Protein AF-A0A821FK15-F1 (afdb_monomer_lite)

pLDDT: mean 84.5, std 15.5, range [36.06, 96.25]

InterPro domains:
  IPR003439 ABC transporter-like, ATP-binding domain [PF00005] (1-94)
  IPR027417 P-loop containing nucleoside triphosphate hydrolase [G3DSA:3.40.50.300] (1-101)
  IPR027417 P-loop containing nucleoside triphosphate hydrolase [SSF52540] (1-105)
  IPR039421 Type 1 protein exporter [PTHR24221] (1-101)

Structure (mmCIF, N/CA/C/O backbone):
data_AF-A0A821FK15-F1
#
_entry.id   AF-A0A821FK15-F1
#
loop_
_atom_site.group_PDB
_atom_site.id
_atom_site.type_symbol
_atom_site.label_atom_id
_atom_site.label_alt_id
_atom_site.label_comp_id
_atom_site.label_asym_id
_atom_site.label_entity_id
_atom_site.label_seq_id
_atom_site.pdbx_PDB_ins_code
_atom_site.Cartn_x
_atom_site.Cartn_y
_atom_site.Cartn_z
_atom_site.occupancy
_atom_site.B_iso_or_equiv
_atom_site.auth_seq_id
_atom_site.auth_comp_id
_atom_site.auth_asym_id
_atom_site.auth_atom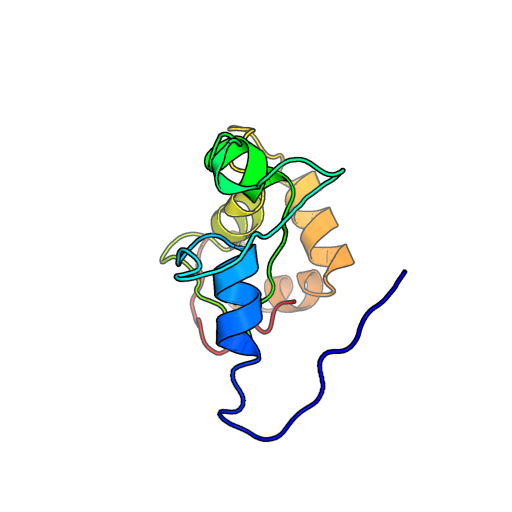_id
_atom_site.pdbx_PDB_model_num
ATOM 1 N N . GLN A 1 1 ? -5.514 -14.479 -9.441 1.00 89.06 1 GLN A N 1
ATOM 2 C CA . GLN A 1 1 ? -4.351 -15.392 -9.334 1.00 89.06 1 GLN A CA 1
ATOM 3 C C . GLN A 1 1 ? -3.543 -14.999 -8.102 1.00 89.06 1 GLN A C 1
ATOM 5 O O . GLN A 1 1 ? -3.534 -13.819 -7.783 1.00 89.06 1 GLN A O 1
ATOM 10 N N . LYS A 1 2 ? -2.910 -15.944 -7.397 1.00 94.75 2 LYS A N 1
ATOM 11 C CA . LYS A 1 2 ? -1.990 -15.653 -6.280 1.00 94.75 2 LYS A CA 1
ATOM 12 C C . LYS A 1 2 ? -0.596 -16.146 -6.661 1.00 94.75 2 LYS A C 1
ATOM 14 O O . LYS A 1 2 ? -0.482 -17.233 -7.221 1.00 94.75 2 LYS A O 1
ATOM 19 N N . ILE A 1 3 ? 0.429 -15.344 -6.394 1.00 95.31 3 ILE A N 1
ATOM 20 C CA . ILE A 1 3 ? 1.828 -15.652 -6.712 1.00 95.31 3 ILE A CA 1
ATOM 21 C C . ILE A 1 3 ? 2.623 -15.567 -5.412 1.00 95.31 3 ILE A C 1
ATOM 23 O O . ILE A 1 3 ? 2.452 -14.618 -4.651 1.00 95.31 3 ILE A O 1
ATOM 27 N N . ALA A 1 4 ? 3.481 -16.554 -5.161 1.00 95.50 4 ALA A N 1
ATOM 28 C CA . ALA A 1 4 ? 4.394 -16.562 -4.025 1.00 95.50 4 ALA A CA 1
ATOM 29 C C . ALA A 1 4 ? 5.838 -16.423 -4.522 1.00 95.50 4 ALA A C 1
ATOM 31 O O . ALA A 1 4 ? 6.266 -17.174 -5.398 1.00 95.50 4 ALA A O 1
ATOM 32 N N . LEU A 1 5 ? 6.588 -15.478 -3.951 1.00 94.06 5 LEU A N 1
ATOM 33 C CA . LEU A 1 5 ? 8.012 -15.287 -4.224 1.00 94.06 5 LEU A CA 1
ATOM 34 C C . LEU A 1 5 ? 8.833 -15.902 -3.084 1.00 94.06 5 LEU A C 1
ATOM 36 O O . LEU A 1 5 ? 8.846 -15.379 -1.971 1.00 94.06 5 LEU A O 1
ATOM 40 N N . VAL A 1 6 ? 9.518 -17.013 -3.359 1.00 95.44 6 VAL A N 1
ATOM 41 C CA . VAL A 1 6 ? 10.246 -17.797 -2.348 1.00 95.44 6 VAL A CA 1
ATOM 42 C C . VAL A 1 6 ? 11.744 -17.780 -2.640 1.00 95.44 6 VAL A C 1
ATOM 44 O O . VAL A 1 6 ? 12.168 -17.926 -3.781 1.00 95.44 6 VAL A O 1
ATOM 47 N N . GLY A 1 7 ? 12.551 -17.607 -1.595 1.00 95.38 7 GLY A N 1
ATOM 48 C CA . GLY A 1 7 ? 14.010 -17.623 -1.674 1.00 95.38 7 GLY A CA 1
ATOM 49 C C . GLY A 1 7 ? 14.650 -17.271 -0.332 1.00 95.38 7 GLY A C 1
ATOM 50 O O . GLY A 1 7 ? 13.968 -16.802 0.586 1.00 95.38 7 GLY A O 1
ATOM 51 N N . THR A 1 8 ? 15.960 -17.477 -0.212 1.00 96.25 8 THR A N 1
ATOM 52 C CA . THR A 1 8 ? 16.736 -17.216 1.013 1.00 96.25 8 THR A CA 1
ATOM 53 C C . THR A 1 8 ? 16.713 -15.739 1.428 1.00 96.25 8 THR A C 1
ATOM 55 O O . THR A 1 8 ? 16.338 -14.850 0.656 1.00 96.25 8 THR A O 1
ATOM 58 N N . SER A 1 9 ? 17.073 -15.440 2.680 1.00 94.38 9 SER A N 1
ATOM 59 C CA . SER A 1 9 ? 17.243 -14.044 3.108 1.00 94.38 9 SER A CA 1
ATOM 60 C C . SER A 1 9 ? 18.285 -13.339 2.230 1.00 94.38 9 SER A C 1
ATOM 62 O O . SER A 1 9 ? 19.279 -13.947 1.842 1.00 94.38 9 SER A O 1
ATOM 64 N N . GLY A 1 10 ? 18.028 -12.083 1.862 1.00 92.25 10 GLY A N 1
ATOM 65 C CA . GLY A 1 10 ? 18.919 -11.308 0.991 1.00 92.25 10 GLY A CA 1
ATOM 66 C C . GLY A 1 10 ? 18.849 -11.631 -0.509 1.00 92.25 10 GLY A C 1
ATOM 67 O O . GLY A 1 10 ? 19.510 -10.959 -1.290 1.00 92.25 10 GLY A O 1
ATOM 68 N N . CYS A 1 11 ? 18.013 -12.575 -0.962 1.00 94.94 11 CYS A N 1
ATOM 69 C CA . CYS A 1 11 ? 17.918 -12.924 -2.391 1.00 94.94 11 CYS A CA 1
ATOM 70 C C . CYS A 1 11 ? 17.160 -11.897 -3.269 1.00 94.94 11 CYS A C 1
ATOM 72 O O . CYS A 1 11 ? 16.811 -12.206 -4.404 1.00 94.94 11 CYS A O 1
ATOM 74 N N . GLY A 1 12 ? 16.841 -10.705 -2.746 1.00 94.50 12 GLY A N 1
ATOM 75 C CA . GLY A 1 12 ? 16.192 -9.629 -3.512 1.00 94.50 12 GLY A CA 1
ATOM 76 C C . GLY A 1 12 ? 14.656 -9.642 -3.549 1.00 94.50 12 GLY A C 1
ATOM 77 O O . GLY A 1 12 ? 14.066 -8.983 -4.403 1.00 94.50 12 GLY A O 1
ATOM 78 N N . LYS A 1 13 ? 13.977 -10.349 -2.631 1.00 95.62 13 LYS A N 1
ATOM 79 C CA . LYS A 1 13 ? 12.496 -10.363 -2.566 1.00 95.62 13 LYS A CA 1
ATOM 80 C C . LYS A 1 13 ? 11.915 -8.962 -2.369 1.00 95.62 13 LYS A C 1
ATOM 82 O O . LYS A 1 13 ? 11.122 -8.506 -3.186 1.00 95.62 13 LYS A O 1
ATOM 87 N N . SER A 1 14 ? 12.372 -8.257 -1.335 1.00 93.06 14 SER A N 1
ATOM 88 C CA . SER A 1 14 ? 11.934 -6.885 -1.057 1.00 93.06 14 SER A CA 1
ATOM 89 C C . SER A 1 14 ? 12.338 -5.929 -2.179 1.00 93.06 14 SER A C 1
ATOM 91 O O . SER A 1 14 ? 11.543 -5.091 -2.579 1.00 93.06 14 SER A O 1
ATOM 93 N N . THR A 1 15 ? 13.522 -6.116 -2.772 1.00 94.31 15 THR A N 1
ATOM 94 C CA . THR A 1 15 ? 13.963 -5.344 -3.945 1.00 94.31 15 THR A CA 1
ATOM 95 C C . THR A 1 15 ? 13.026 -5.531 -5.140 1.00 94.31 15 THR A C 1
ATOM 97 O O . THR A 1 15 ? 12.740 -4.576 -5.853 1.00 94.31 15 THR A O 1
ATOM 100 N N . THR A 1 16 ? 12.501 -6.742 -5.347 1.00 94.62 16 THR A N 1
ATOM 101 C CA . THR A 1 16 ? 11.522 -7.020 -6.411 1.00 94.62 16 THR A CA 1
ATOM 102 C C . THR A 1 16 ? 10.225 -6.249 -6.179 1.00 94.62 16 THR A C 1
ATOM 104 O O . THR A 1 16 ? 9.710 -5.633 -7.110 1.00 94.62 16 THR A O 1
ATOM 107 N N . ILE A 1 17 ? 9.729 -6.224 -4.938 1.00 93.75 17 ILE A N 1
ATOM 108 C CA . ILE A 1 17 ? 8.548 -5.434 -4.561 1.00 93.75 17 ILE A CA 1
ATOM 109 C C . ILE A 1 17 ? 8.819 -3.938 -4.795 1.00 93.75 17 ILE A C 1
ATOM 111 O O . ILE A 1 17 ? 8.047 -3.287 -5.488 1.00 93.75 17 ILE A O 1
ATOM 115 N N . GLN A 1 18 ? 9.976 -3.424 -4.371 1.00 93.88 18 GLN A N 1
ATOM 116 C CA . GLN A 1 18 ? 10.359 -2.016 -4.557 1.00 93.88 18 GLN A CA 1
ATOM 117 C C . GLN A 1 18 ? 10.505 -1.601 -6.033 1.00 93.88 18 GLN A C 1
ATOM 119 O O . GLN A 1 18 ? 10.241 -0.449 -6.391 1.00 93.88 18 GLN A O 1
ATOM 124 N N . LEU A 1 19 ? 10.924 -2.522 -6.909 1.00 95.19 19 LEU A N 1
ATOM 125 C CA . LEU A 1 19 ? 10.939 -2.305 -8.358 1.00 95.19 19 LEU A CA 1
ATOM 126 C C . LEU A 1 19 ? 9.516 -2.227 -8.925 1.00 95.19 19 LEU A C 1
ATOM 128 O O . LEU A 1 19 ? 9.236 -1.348 -9.742 1.00 95.19 19 LEU A O 1
ATOM 132 N N . ILE A 1 20 ? 8.609 -3.097 -8.462 1.00 94.94 20 ILE A N 1
ATOM 133 C CA . ILE A 1 20 ? 7.182 -3.027 -8.806 1.00 94.94 20 ILE A CA 1
ATOM 134 C C . ILE A 1 20 ? 6.606 -1.695 -8.318 1.00 94.94 20 ILE A C 1
ATOM 136 O O . ILE A 1 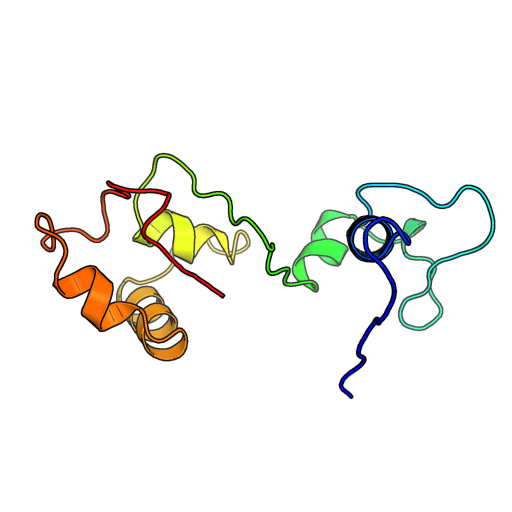20 ? 5.976 -0.994 -9.094 1.00 94.94 20 ILE A O 1
ATOM 140 N N . GLU A 1 21 ? 6.906 -1.247 -7.104 1.00 93.81 21 GLU A N 1
ATOM 141 C CA . GLU A 1 21 ? 6.465 0.053 -6.574 1.00 93.81 21 GLU A CA 1
ATOM 142 C C . GLU A 1 21 ? 7.114 1.274 -7.263 1.00 93.81 21 GLU A C 1
ATOM 144 O O . GLU A 1 21 ? 6.801 2.429 -6.939 1.00 93.81 21 GLU A O 1
ATOM 149 N N . ARG A 1 22 ? 8.027 1.052 -8.221 1.00 94.69 22 ARG A N 1
ATOM 150 C CA . ARG A 1 22 ? 8.832 2.082 -8.902 1.00 94.69 22 ARG A CA 1
ATOM 151 C C . ARG A 1 22 ? 9.602 2.989 -7.938 1.00 94.69 22 ARG A C 1
ATOM 153 O O . ARG A 1 22 ? 9.789 4.170 -8.222 1.00 94.69 22 ARG A O 1
ATOM 160 N N . PHE A 1 23 ? 10.062 2.463 -6.803 1.00 93.31 23 PHE A N 1
ATOM 161 C CA . PHE A 1 23 ? 11.075 3.158 -5.997 1.00 93.31 23 PHE A CA 1
ATOM 162 C C . PHE A 1 23 ? 12.439 3.162 -6.691 1.00 93.31 23 PHE A C 1
ATOM 164 O O . PHE A 1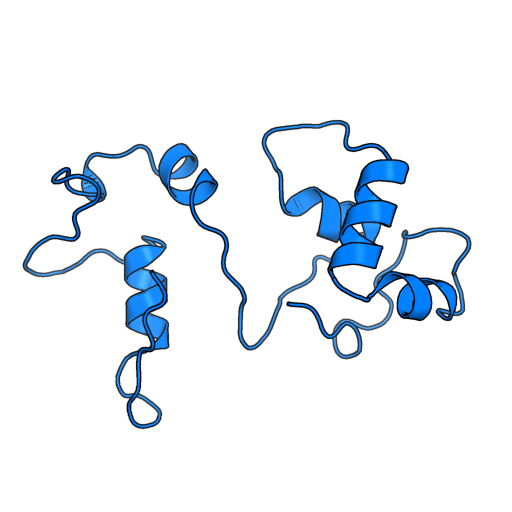 23 ? 13.201 4.115 -6.544 1.00 93.31 23 PHE A O 1
ATOM 171 N N . TYR A 1 24 ? 12.704 2.142 -7.511 1.00 94.31 24 TYR A N 1
ATOM 172 C CA . TYR A 1 24 ? 13.898 2.038 -8.343 1.00 94.31 24 TYR A CA 1
ATOM 173 C C . TYR A 1 24 ? 13.531 1.771 -9.806 1.00 94.31 24 TYR A C 1
ATOM 175 O O . TYR A 1 24 ? 12.473 1.217 -10.113 1.00 94.31 24 TYR A O 1
ATOM 183 N N . GLY A 1 25 ? 14.416 2.169 -10.720 1.00 92.00 25 GLY A N 1
ATOM 184 C CA . GLY A 1 25 ? 14.345 1.799 -12.133 1.00 92.00 25 GLY A CA 1
ATOM 185 C C . GLY A 1 25 ? 15.160 0.539 -12.421 1.00 92.00 25 GLY A C 1
ATOM 186 O O . GLY A 1 25 ? 16.158 0.277 -11.757 1.00 92.00 25 GLY A O 1
ATOM 187 N N . VAL A 1 26 ? 14.760 -0.225 -13.438 1.00 91.62 26 VAL A N 1
ATOM 188 C CA . VAL A 1 26 ? 15.567 -1.348 -13.938 1.00 91.62 26 VAL A CA 1
ATOM 189 C C . VAL A 1 26 ? 16.713 -0.833 -14.812 1.00 91.62 26 VAL A C 1
ATOM 191 O O . VAL A 1 26 ? 16.496 -0.002 -15.694 1.00 91.62 26 VAL A O 1
ATOM 194 N N . ASN A 1 27 ? 17.929 -1.343 -14.603 1.00 91.06 27 ASN A N 1
ATOM 195 C CA . ASN A 1 27 ? 19.090 -0.998 -15.434 1.00 91.06 27 ASN A CA 1
ATOM 196 C C . ASN A 1 27 ? 18.982 -1.584 -16.849 1.00 91.06 27 ASN A C 1
ATOM 198 O O . ASN A 1 27 ? 19.380 -0.947 -17.820 1.00 91.06 27 ASN A O 1
ATOM 202 N N . MET A 1 28 ? 18.445 -2.800 -16.966 1.00 94.44 28 MET A N 1
ATOM 203 C CA . MET A 1 28 ? 18.215 -3.496 -18.232 1.00 94.44 28 MET A CA 1
ATOM 204 C C . MET A 1 28 ? 16.849 -4.184 -18.211 1.00 94.44 28 MET A C 1
ATOM 206 O O . MET A 1 28 ? 16.367 -4.604 -17.160 1.00 94.44 28 MET A O 1
ATOM 210 N N . GLY A 1 29 ? 16.229 -4.310 -19.385 1.00 94.81 29 GLY A N 1
ATOM 211 C CA . GLY A 1 29 ? 14.906 -4.914 -19.535 1.00 94.81 29 GLY A CA 1
ATOM 212 C C . GLY A 1 29 ? 13.750 -3.935 -19.311 1.00 94.81 29 GLY A C 1
ATOM 213 O O . GLY A 1 29 ? 13.875 -2.719 -19.503 1.00 94.81 29 GLY A O 1
ATOM 214 N N . ARG A 1 30 ? 12.581 -4.492 -18.982 1.00 95.00 30 ARG A N 1
ATOM 215 C CA . ARG A 1 30 ? 11.324 -3.751 -18.831 1.00 95.00 30 ARG A CA 1
ATOM 216 C C . ARG A 1 30 ? 10.362 -4.466 -17.886 1.00 95.00 30 ARG A C 1
ATOM 218 O O . ARG A 1 30 ? 10.273 -5.690 -17.914 1.00 95.00 30 ARG A O 1
ATOM 225 N N . LEU A 1 31 ? 9.628 -3.684 -17.100 1.00 95.44 31 LEU A N 1
ATOM 226 C CA . LEU A 1 31 ? 8.478 -4.130 -16.317 1.00 95.44 31 LEU A CA 1
ATOM 227 C C . LEU A 1 31 ? 7.222 -3.640 -17.030 1.00 95.44 31 LEU A C 1
ATOM 229 O O . LEU A 1 31 ? 7.126 -2.458 -17.368 1.00 95.44 31 LEU A O 1
ATOM 233 N N . LEU A 1 32 ? 6.299 -4.557 -17.305 1.00 95.25 32 LEU A N 1
ATOM 234 C CA . LEU A 1 32 ? 5.114 -4.288 -18.109 1.00 95.25 32 LEU A CA 1
ATOM 235 C C . LEU A 1 32 ? 3.850 -4.531 -17.294 1.00 95.25 32 LEU A C 1
ATOM 237 O O . LEU A 1 32 ? 3.759 -5.529 -16.583 1.00 95.25 32 LEU A O 1
ATOM 241 N N . ILE A 1 33 ? 2.862 -3.666 -17.482 1.00 93.25 33 ILE A N 1
ATOM 242 C CA . ILE A 1 33 ? 1.479 -3.878 -17.055 1.00 93.25 33 ILE A CA 1
ATOM 243 C C . ILE A 1 33 ? 0.609 -3.718 -18.284 1.00 93.25 33 ILE A C 1
ATOM 245 O O . ILE A 1 33 ? 0.734 -2.727 -19.001 1.00 93.25 33 ILE A O 1
ATOM 249 N N . ASP A 1 34 ? -0.197 -4.737 -18.576 1.00 91.88 34 ASP A N 1
ATOM 250 C CA . ASP A 1 34 ? -1.014 -4.810 -19.790 1.00 91.88 34 ASP A CA 1
ATOM 251 C C . ASP A 1 34 ? -0.210 -4.482 -21.056 1.00 91.88 34 ASP A C 1
ATOM 253 O O . ASP A 1 34 ? -0.636 -3.739 -21.939 1.00 91.88 34 ASP A O 1
ATOM 257 N N . SER A 1 35 ? 1.013 -5.023 -21.123 1.00 94.31 35 SER A N 1
ATOM 258 C CA . SER A 1 35 ? 1.981 -4.806 -22.208 1.00 94.31 35 SER A CA 1
ATOM 259 C C . SER A 1 35 ? 2.514 -3.372 -22.364 1.00 94.31 35 SER A C 1
ATOM 261 O O . SER A 1 35 ? 3.302 -3.113 -23.274 1.00 94.31 35 SER A O 1
ATOM 263 N N . LYS A 1 36 ? 2.171 -2.450 -21.458 1.00 94.56 36 LYS A N 1
ATOM 264 C CA . LYS A 1 36 ? 2.741 -1.100 -21.385 1.00 94.56 36 LYS A CA 1
ATOM 265 C C . LYS A 1 36 ? 3.859 -1.048 -20.362 1.00 94.56 36 LYS A C 1
ATOM 267 O O . LYS A 1 36 ? 3.734 -1.563 -19.256 1.00 94.56 36 LYS A O 1
ATOM 272 N N . ASP A 1 37 ? 4.959 -0.403 -20.728 1.00 95.88 37 ASP A N 1
ATOM 273 C CA . ASP A 1 37 ? 6.072 -0.208 -19.807 1.00 95.88 37 ASP A CA 1
ATOM 274 C C . ASP A 1 37 ? 5.656 0.714 -18.664 1.00 95.88 37 ASP A C 1
ATOM 276 O O . ASP A 1 37 ? 5.178 1.827 -18.908 1.00 95.88 37 ASP A O 1
ATOM 280 N N . ILE A 1 38 ? 5.872 0.283 -17.420 1.00 95.69 38 ILE A N 1
ATOM 281 C CA . ILE A 1 38 ? 5.476 1.065 -16.246 1.00 95.69 38 ILE A CA 1
ATOM 282 C C . ILE A 1 38 ? 6.155 2.438 -16.212 1.00 95.69 38 ILE A C 1
ATOM 284 O O . ILE A 1 38 ? 5.601 3.369 -15.640 1.00 95.69 38 ILE A O 1
ATOM 288 N N . ARG A 1 39 ? 7.317 2.609 -16.865 1.00 94.00 39 ARG A N 1
ATOM 289 C CA . ARG A 1 39 ? 8.016 3.900 -16.982 1.00 94.00 39 ARG A CA 1
ATOM 290 C C . ARG A 1 39 ? 7.212 4.950 -17.748 1.00 94.00 39 ARG A C 1
ATOM 292 O O . ARG A 1 39 ? 7.389 6.134 -17.487 1.00 94.00 39 ARG A O 1
ATOM 299 N N . SER A 1 40 ? 6.331 4.520 -18.652 1.00 94.69 40 SER A N 1
ATOM 300 C CA . SER A 1 40 ? 5.456 5.403 -19.434 1.00 94.69 40 SER A CA 1
ATOM 301 C C . SER A 1 40 ? 4.207 5.866 -18.675 1.00 94.69 40 SER A C 1
ATOM 303 O O . SER A 1 40 ? 3.514 6.772 -19.130 1.00 94.69 40 SER A O 1
ATOM 305 N N . LEU A 1 41 ? 3.911 5.259 -17.521 1.00 94.38 41 LEU A N 1
ATOM 306 C CA . LEU A 1 41 ? 2.729 5.571 -16.724 1.00 94.38 41 LEU A CA 1
ATOM 307 C C . LEU A 1 41 ? 2.998 6.737 -15.768 1.00 94.38 41 LEU A C 1
ATOM 309 O O . LEU A 1 41 ? 4.096 6.865 -15.210 1.00 94.38 41 LEU A O 1
ATOM 313 N N . ASN A 1 42 ? 1.963 7.539 -15.509 1.00 94.56 42 ASN A N 1
ATOM 314 C CA . ASN A 1 42 ? 1.973 8.501 -14.410 1.00 94.56 42 ASN A CA 1
ATOM 315 C C . ASN A 1 42 ? 2.187 7.760 -13.077 1.00 94.56 42 ASN A C 1
ATOM 317 O O . ASN A 1 42 ? 1.509 6.774 -12.795 1.00 94.56 42 ASN A O 1
ATOM 321 N N . LEU A 1 43 ? 3.140 8.228 -12.268 1.00 93.38 43 LEU A N 1
ATOM 322 C CA . LEU A 1 43 ? 3.570 7.521 -11.061 1.00 93.38 43 LEU A CA 1
ATOM 323 C C . LEU A 1 43 ? 2.464 7.445 -9.999 1.00 93.38 43 LEU A C 1
ATOM 325 O O . LEU A 1 43 ? 2.299 6.402 -9.374 1.00 93.38 43 LEU A O 1
ATOM 329 N N . GLN A 1 44 ? 1.704 8.524 -9.811 1.00 92.19 44 GLN A N 1
ATOM 330 C CA . GLN A 1 44 ? 0.626 8.600 -8.828 1.00 92.19 44 GLN A CA 1
ATOM 331 C C . GLN A 1 44 ? -0.523 7.656 -9.200 1.00 92.19 44 GLN A C 1
ATOM 333 O O . GLN A 1 44 ? -0.922 6.832 -8.386 1.00 92.19 44 GLN A O 1
ATOM 338 N N . SER A 1 45 ? -0.982 7.709 -10.455 1.00 91.12 45 SER A N 1
ATOM 339 C CA . SER A 1 45 ? -2.050 6.830 -10.971 1.00 91.12 45 SER A CA 1
ATOM 340 C C . SER A 1 45 ? -1.634 5.358 -11.027 1.00 91.12 45 SER A C 1
ATOM 342 O O . SER A 1 45 ? -2.465 4.454 -10.985 1.00 91.12 45 SER A O 1
ATOM 344 N N . TYR A 1 46 ? -0.334 5.107 -11.178 1.00 93.44 46 TYR A N 1
ATOM 345 C CA . TYR A 1 46 ? 0.225 3.767 -11.115 1.00 93.44 46 TYR A CA 1
ATOM 346 C C . TYR A 1 46 ? 0.190 3.219 -9.683 1.00 93.44 46 TYR A C 1
ATOM 348 O O . TYR A 1 46 ? -0.316 2.126 -9.448 1.00 93.44 46 TYR A O 1
ATOM 356 N N . ARG A 1 47 ? 0.684 4.000 -8.717 1.00 93.38 47 ARG A N 1
ATOM 357 C CA . ARG A 1 47 ? 0.727 3.598 -7.307 1.00 93.38 47 ARG A CA 1
ATOM 358 C C . ARG A 1 47 ? -0.654 3.510 -6.667 1.00 93.38 47 ARG A C 1
ATOM 360 O O . ARG A 1 47 ? -0.833 2.668 -5.804 1.00 93.38 47 ARG A O 1
ATOM 367 N N . SER A 1 48 ? -1.644 4.280 -7.122 1.00 90.88 48 SER A N 1
ATOM 368 C CA . SER A 1 48 ? -3.024 4.164 -6.625 1.00 90.88 48 SER A CA 1
ATOM 369 C C . SER A 1 48 ? -3.689 2.820 -6.955 1.00 90.88 48 SER A C 1
ATOM 371 O O . SER A 1 48 ? -4.747 2.517 -6.418 1.00 90.88 48 SER A O 1
ATOM 373 N N . GLN A 1 49 ? -3.099 2.021 -7.851 1.00 90.56 49 GLN A N 1
ATOM 374 C CA . GLN A 1 49 ? -3.566 0.673 -8.192 1.00 90.56 49 GLN A CA 1
ATOM 375 C C . GLN A 1 49 ? -2.820 -0.428 -7.423 1.00 90.56 49 GLN A C 1
ATOM 377 O O . GLN A 1 49 ? -3.068 -1.611 -7.650 1.00 90.56 49 GLN A O 1
ATOM 382 N N . ILE A 1 50 ? -1.888 -0.058 -6.540 1.00 91.44 50 ILE A N 1
ATOM 383 C CA . ILE A 1 50 ? -1.050 -0.989 -5.788 1.00 91.44 50 ILE A CA 1
ATOM 384 C C . ILE A 1 50 ? -1.257 -0.734 -4.298 1.00 91.44 50 ILE A C 1
ATOM 386 O O . ILE A 1 50 ? -0.994 0.358 -3.806 1.00 91.44 50 ILE A O 1
ATOM 390 N N . ALA A 1 51 ? -1.667 -1.774 -3.578 1.00 90.69 51 ALA A N 1
ATOM 391 C CA . ALA A 1 51 ? -1.626 -1.803 -2.123 1.00 90.69 51 ALA A CA 1
ATOM 392 C C . ALA A 1 51 ? -0.413 -2.626 -1.678 1.00 90.69 51 ALA A C 1
ATOM 394 O O . ALA A 1 51 ? -0.173 -3.713 -2.213 1.00 90.69 51 ALA A O 1
ATOM 395 N N . VAL A 1 52 ? 0.352 -2.106 -0.718 1.00 89.50 52 VAL A N 1
ATOM 396 C CA . VAL A 1 52 ? 1.537 -2.779 -0.180 1.00 89.50 52 VAL A CA 1
ATOM 397 C C . VAL A 1 52 ? 1.441 -2.881 1.324 1.00 89.50 52 VAL A C 1
ATOM 399 O O . VAL A 1 52 ? 1.146 -1.917 2.022 1.00 89.50 52 VAL A O 1
ATOM 402 N N . VAL A 1 53 ? 1.764 -4.079 1.784 1.00 88.94 53 VAL A N 1
ATOM 403 C CA . VAL A 1 53 ? 1.842 -4.473 3.177 1.00 88.94 53 VAL A CA 1
ATOM 404 C C . VAL A 1 53 ? 3.308 -4.674 3.486 1.00 88.94 53 VAL A C 1
ATOM 406 O O . VAL A 1 53 ? 3.964 -5.541 2.898 1.00 88.94 53 VAL A O 1
ATOM 409 N N . SER A 1 54 ? 3.840 -3.863 4.389 1.00 84.25 54 SER A N 1
ATOM 410 C CA . SER A 1 54 ? 5.254 -3.932 4.745 1.00 84.25 54 SER A CA 1
ATOM 411 C C . SER A 1 54 ? 5.479 -4.886 5.911 1.00 84.25 54 SER A C 1
ATOM 413 O O . SER A 1 54 ? 4.690 -4.938 6.845 1.00 84.25 54 SER A O 1
ATOM 415 N N . GLN A 1 55 ? 6.610 -5.599 5.898 1.00 79.56 55 GLN A N 1
ATOM 416 C CA . GLN A 1 55 ? 7.021 -6.447 7.026 1.00 79.56 55 GLN A CA 1
ATOM 417 C C . GLN A 1 55 ? 7.183 -5.639 8.328 1.00 79.56 55 GLN A C 1
ATOM 419 O O . GLN A 1 55 ? 6.949 -6.164 9.412 1.00 79.56 55 GLN A O 1
ATOM 424 N N . GLN A 1 56 ? 7.599 -4.374 8.207 1.00 82.00 56 GLN A N 1
ATOM 425 C CA . GLN A 1 56 ? 7.638 -3.388 9.283 1.00 82.00 56 GLN A CA 1
ATOM 426 C C . GLN A 1 56 ? 6.809 -2.174 8.835 1.00 82.00 56 GLN A C 1
ATOM 428 O O . GLN A 1 56 ? 7.313 -1.365 8.050 1.00 82.00 56 GLN A O 1
ATOM 433 N N . PRO A 1 57 ? 5.529 -2.077 9.233 1.00 79.75 57 PRO A N 1
ATOM 434 C CA . PRO A 1 57 ? 4.682 -0.953 8.855 1.00 79.75 57 PRO A CA 1
ATOM 435 C C . PRO A 1 57 ? 5.153 0.342 9.527 1.00 79.75 57 PRO A C 1
ATOM 437 O O . PRO A 1 57 ? 5.701 0.333 10.628 1.00 79.75 57 PRO A O 1
ATOM 440 N N . VAL A 1 58 ? 4.933 1.473 8.853 1.00 81.38 58 VAL A N 1
ATOM 441 C CA . VAL A 1 58 ? 5.253 2.808 9.373 1.00 81.38 58 VAL A CA 1
ATOM 442 C C . VAL A 1 58 ? 3.954 3.567 9.588 1.00 81.38 58 VAL A C 1
ATOM 444 O O . VAL A 1 58 ? 3.188 3.751 8.646 1.00 81.38 58 VAL A O 1
ATOM 447 N N . LEU A 1 59 ? 3.737 4.034 10.817 1.00 83.12 59 LEU A N 1
ATOM 448 C CA . LEU A 1 59 ? 2.620 4.907 11.170 1.00 83.12 59 LEU A CA 1
ATOM 449 C C . LEU A 1 59 ? 3.105 6.339 11.386 1.00 83.12 59 LEU A C 1
ATOM 451 O O . LEU A 1 59 ? 4.151 6.590 12.009 1.00 83.12 59 LEU A O 1
ATOM 455 N N . PHE A 1 60 ? 2.319 7.286 10.890 1.00 83.94 60 PHE A N 1
ATOM 456 C CA . PHE A 1 60 ? 2.530 8.702 11.146 1.00 83.94 60 PHE A CA 1
ATOM 457 C C . PHE A 1 60 ? 2.140 9.041 12.584 1.00 83.94 60 PHE A C 1
ATOM 459 O O . PHE A 1 60 ? 1.315 8.361 13.196 1.00 83.94 60 PHE A O 1
ATOM 466 N N . ASP A 1 61 ? 2.752 10.096 13.122 1.00 85.50 61 ASP A N 1
ATOM 467 C CA . ASP A 1 61 ? 2.429 10.637 14.447 1.00 85.50 61 ASP A CA 1
ATOM 468 C C . ASP A 1 61 ? 1.136 11.468 14.396 1.00 85.50 61 ASP A C 1
ATOM 470 O O . ASP A 1 61 ? 1.127 12.682 14.567 1.00 85.50 61 ASP A O 1
ATOM 474 N N . ILE A 1 62 ? 0.060 10.786 14.015 1.00 83.81 62 ILE A N 1
ATOM 475 C CA . ILE A 1 62 ? -1.295 11.299 13.822 1.00 83.81 62 ILE A CA 1
ATOM 476 C C . ILE A 1 62 ? -2.281 10.256 14.363 1.00 83.81 62 ILE A C 1
ATOM 478 O O . ILE A 1 62 ? -1.892 9.197 14.873 1.00 83.81 62 ILE A O 1
ATOM 482 N N . SER A 1 63 ? -3.573 10.523 14.233 1.00 84.88 63 SER A N 1
ATOM 483 C CA . SER A 1 63 ? -4.606 9.606 14.692 1.00 84.88 63 SER A CA 1
ATOM 484 C C . SER A 1 63 ? -4.594 8.247 13.986 1.00 84.88 63 SER A C 1
ATOM 486 O O . SER A 1 63 ? -4.175 8.116 12.836 1.00 84.88 63 SER A O 1
ATOM 488 N N . ILE A 1 64 ? -5.108 7.208 14.652 1.00 85.94 64 ILE A N 1
ATOM 489 C CA . ILE A 1 64 ? -5.392 5.911 14.017 1.00 85.94 64 ILE A CA 1
ATOM 490 C C . ILE A 1 64 ? -6.379 6.114 12.863 1.00 85.94 64 ILE A C 1
ATOM 492 O O . ILE A 1 64 ? -6.202 5.541 11.791 1.00 85.94 64 ILE A O 1
ATOM 496 N N . ARG A 1 65 ? -7.384 6.980 13.051 1.00 87.88 65 ARG A N 1
ATOM 497 C CA . ARG A 1 65 ? -8.328 7.355 11.990 1.00 87.88 65 ARG A CA 1
ATOM 498 C C . ARG A 1 65 ? -7.605 7.915 10.769 1.00 87.88 65 ARG A C 1
ATOM 500 O O . ARG A 1 65 ? -7.889 7.474 9.662 1.00 87.88 65 ARG A O 1
ATOM 507 N N . GLU A 1 66 ? -6.712 8.881 10.960 1.00 87.12 66 GLU A N 1
ATOM 508 C CA . GLU A 1 66 ? -5.974 9.516 9.866 1.00 87.12 66 GLU A CA 1
ATOM 509 C C . GLU A 1 66 ? -4.985 8.542 9.221 1.00 87.12 66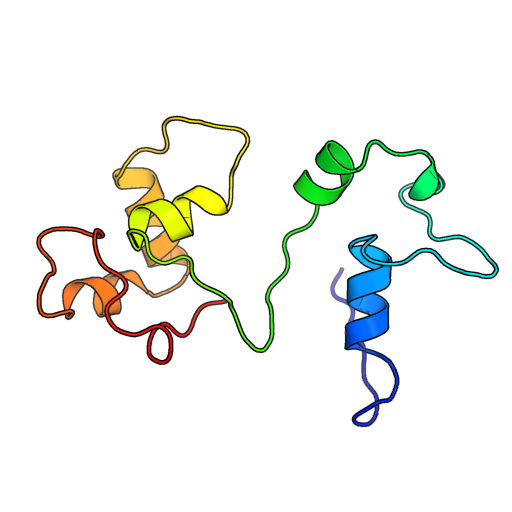 GLU A C 1
ATOM 511 O O . GLU A 1 66 ? -4.870 8.537 8.002 1.00 87.12 66 GLU A O 1
ATOM 516 N N . ASN A 1 67 ? -4.339 7.659 9.992 1.00 88.56 67 ASN A N 1
ATOM 517 C CA . ASN A 1 67 ? -3.493 6.599 9.435 1.00 88.56 67 ASN A CA 1
ATOM 518 C C . ASN A 1 67 ? -4.296 5.609 8.566 1.00 88.56 67 ASN A C 1
ATOM 520 O O . ASN A 1 67 ? -3.828 5.234 7.495 1.00 88.56 67 ASN A O 1
ATOM 524 N N . ILE A 1 68 ? -5.507 5.209 8.977 1.00 90.19 68 ILE A N 1
ATOM 525 C CA . ILE A 1 68 ? -6.387 4.359 8.151 1.00 90.19 68 ILE A CA 1
ATOM 526 C C . ILE A 1 68 ? -6.855 5.130 6.910 1.00 90.19 68 ILE A C 1
ATOM 528 O O . ILE A 1 68 ? -6.798 4.609 5.797 1.00 90.19 68 ILE A O 1
ATOM 532 N N . ALA A 1 69 ? -7.284 6.383 7.087 1.00 90.88 69 ALA A N 1
ATOM 533 C CA . ALA A 1 69 ? -7.734 7.249 6.000 1.00 90.88 69 ALA A CA 1
ATOM 534 C C . ALA A 1 69 ? -6.635 7.488 4.950 1.00 90.88 69 ALA A C 1
ATOM 536 O O . ALA A 1 69 ? -6.929 7.564 3.761 1.00 90.88 69 ALA A O 1
ATOM 537 N N . TYR A 1 70 ? -5.367 7.527 5.371 1.00 89.44 70 TYR A N 1
ATOM 538 C CA . TYR A 1 70 ? -4.207 7.689 4.492 1.00 89.44 70 TYR A CA 1
ATOM 539 C C . TYR A 1 70 ? -4.068 6.579 3.434 1.00 89.44 70 TYR A C 1
ATOM 541 O O . TYR A 1 70 ? -3.390 6.770 2.421 1.00 89.44 70 TYR A O 1
ATOM 549 N N . GLY A 1 71 ? -4.734 5.433 3.625 1.00 88.94 71 GLY A N 1
ATOM 550 C CA . GLY A 1 71 ? -4.845 4.391 2.604 1.00 88.94 71 GLY A CA 1
ATOM 551 C C . GLY A 1 71 ? -5.529 4.865 1.312 1.00 88.94 71 GLY A C 1
ATOM 552 O O . GLY A 1 71 ? -5.288 4.285 0.255 1.00 88.94 71 GLY A O 1
ATOM 553 N N . ASP A 1 72 ? -6.322 5.940 1.367 1.00 88.69 72 ASP A N 1
ATOM 554 C CA . ASP A 1 72 ? -6.967 6.557 0.209 1.00 88.69 72 ASP A CA 1
ATOM 555 C C . ASP A 1 72 ? -6.772 8.080 0.198 1.00 88.69 72 ASP A C 1
ATOM 557 O O . ASP A 1 72 ? -7.560 8.852 0.736 1.00 88.69 72 ASP A O 1
ATOM 561 N N . ASN A 1 73 ? -5.729 8.517 -0.508 1.00 85.94 73 ASN A N 1
ATOM 562 C CA . ASN A 1 73 ? -5.405 9.936 -0.677 1.00 85.94 73 ASN A CA 1
ATOM 563 C C . ASN A 1 73 ? -6.206 10.629 -1.797 1.00 85.94 73 ASN A C 1
ATOM 565 O O . ASN A 1 73 ? -5.931 11.784 -2.120 1.00 85.94 73 ASN A O 1
ATOM 569 N N . SER A 1 74 ? -7.154 9.938 -2.443 1.00 86.12 74 SER A N 1
ATOM 570 C CA . SER A 1 74 ? -7.985 10.532 -3.500 1.00 86.12 74 SER A CA 1
ATOM 571 C C . SER A 1 74 ? -9.202 11.281 -2.952 1.00 86.12 74 SER A C 1
ATOM 573 O O . SER A 1 74 ? -9.757 12.142 -3.638 1.00 86.12 74 SER A O 1
ATOM 575 N N . ARG A 1 75 ? -9.601 10.975 -1.711 1.00 87.69 75 ARG A N 1
ATOM 576 C CA . ARG A 1 75 ? -10.744 11.569 -1.017 1.00 87.69 75 ARG A CA 1
ATOM 577 C C . ARG A 1 75 ? -10.273 12.314 0.227 1.00 87.69 75 ARG A C 1
ATOM 579 O O . ARG A 1 75 ? -9.434 11.826 0.972 1.00 87.69 75 ARG A O 1
ATOM 586 N N . THR A 1 76 ? -10.843 13.491 0.466 1.00 81.56 76 THR A N 1
ATOM 587 C CA . THR A 1 76 ? -10.542 14.316 1.648 1.00 81.56 76 THR A CA 1
ATOM 588 C C . THR A 1 76 ? -11.396 13.953 2.857 1.00 81.56 76 THR A C 1
ATOM 590 O O . THR A 1 76 ? -10.960 14.116 3.991 1.00 81.56 76 THR A O 1
ATOM 593 N N . ASP A 1 77 ? -12.598 13.425 2.623 1.00 86.06 77 ASP A N 1
ATOM 594 C CA . ASP A 1 77 ? -13.621 13.266 3.654 1.00 86.06 77 ASP A CA 1
ATOM 595 C C . ASP A 1 77 ? -14.049 11.802 3.779 1.00 86.06 77 ASP A C 1
ATOM 597 O O . ASP A 1 77 ? -15.085 11.378 3.263 1.00 86.06 77 ASP A O 1
ATOM 601 N N . ILE A 1 78 ? -13.231 11.009 4.475 1.00 90.44 78 ILE A N 1
ATOM 602 C CA . ILE A 1 78 ? -13.568 9.622 4.813 1.00 90.44 78 ILE A CA 1
ATOM 603 C C . ILE A 1 78 ? -14.377 9.612 6.115 1.00 90.44 78 ILE A C 1
ATOM 605 O O . ILE A 1 78 ? -13.943 10.100 7.171 1.00 90.44 78 ILE A O 1
ATOM 609 N N . SER A 1 79 ? -15.594 9.072 6.023 1.00 92.44 79 SER A N 1
ATOM 610 C CA . SER A 1 79 ? -16.531 9.023 7.144 1.00 92.44 79 SER A CA 1
ATOM 611 C C . SER A 1 79 ? -16.032 8.095 8.253 1.00 92.44 79 SER A C 1
ATOM 613 O O . SER A 1 79 ? -15.399 7.073 7.992 1.00 92.44 79 SER A O 1
ATOM 615 N N . LEU A 1 80 ? -16.369 8.403 9.507 1.00 89.81 80 LEU A N 1
ATOM 616 C CA . LEU A 1 80 ? -15.989 7.552 10.639 1.00 89.81 80 LEU A CA 1
ATOM 617 C C . LEU A 1 80 ? -16.564 6.129 10.521 1.00 89.81 80 LEU A C 1
ATOM 619 O O . LEU A 1 80 ? -15.905 5.171 10.909 1.00 89.81 80 LEU A O 1
ATOM 623 N N . ASN A 1 81 ? -17.759 5.978 9.944 1.00 93.62 81 ASN A N 1
ATOM 624 C CA . ASN A 1 81 ? -18.377 4.668 9.728 1.00 93.62 81 ASN A CA 1
ATOM 625 C C . ASN A 1 81 ? -17.556 3.797 8.771 1.00 93.62 81 ASN A C 1
ATOM 627 O O . ASN A 1 81 ? -17.405 2.604 9.016 1.00 93.62 81 ASN A O 1
ATOM 631 N N . GLU A 1 82 ? -17.000 4.391 7.713 1.00 93.81 82 GLU A N 1
ATOM 632 C CA . GLU A 1 82 ? -16.121 3.689 6.774 1.00 93.81 82 GLU A CA 1
ATOM 633 C C . GLU A 1 82 ? -14.821 3.256 7.460 1.00 93.81 82 GLU A C 1
ATOM 635 O O . GLU A 1 82 ? -14.419 2.103 7.342 1.00 93.81 82 GLU A O 1
ATOM 640 N N . ILE A 1 83 ? -14.225 4.136 8.271 1.00 91.19 83 ILE A N 1
ATOM 641 C CA . ILE A 1 83 ? -13.031 3.815 9.068 1.00 91.19 83 ILE A CA 1
ATOM 642 C C . ILE A 1 83 ? -13.301 2.656 10.034 1.00 91.19 83 ILE A C 1
ATOM 644 O O . ILE A 1 83 ? -12.505 1.723 10.109 1.00 91.19 83 ILE A O 1
ATOM 648 N N . ILE A 1 84 ? -14.433 2.681 10.746 1.00 91.88 84 ILE A N 1
ATOM 649 C CA . ILE A 1 84 ? -14.844 1.593 11.645 1.00 91.88 84 ILE A CA 1
ATOM 650 C C . ILE A 1 84 ? -15.035 0.291 10.863 1.00 91.88 84 ILE A C 1
ATOM 652 O O . ILE A 1 84 ? -14.654 -0.771 11.351 1.00 91.88 84 ILE A O 1
ATOM 656 N N . GLN A 1 85 ? -15.625 0.354 9.668 1.00 94.62 85 GLN A N 1
ATOM 657 C CA . GLN A 1 85 ? -15.844 -0.834 8.851 1.00 94.62 85 GLN A CA 1
ATOM 658 C C . GLN A 1 85 ? -14.517 -1.448 8.395 1.00 94.62 85 GLN A C 1
ATOM 660 O O . GLN A 1 85 ? -14.301 -2.634 8.619 1.00 94.62 85 GLN A O 1
ATOM 665 N N . VAL A 1 86 ? -13.591 -0.639 7.875 1.00 92.00 86 VAL A N 1
ATOM 666 C CA . VAL A 1 86 ? -12.242 -1.095 7.496 1.00 92.00 86 VAL A CA 1
ATOM 667 C C . VAL A 1 86 ? -11.498 -1.667 8.704 1.00 92.00 86 VAL A C 1
ATOM 669 O O . VAL A 1 86 ? -10.866 -2.718 8.611 1.00 92.00 86 VAL A O 1
ATOM 672 N N . ALA A 1 87 ? -11.622 -1.028 9.869 1.00 91.06 87 ALA A N 1
ATOM 673 C CA . ALA A 1 87 ? -11.045 -1.521 11.113 1.00 91.06 87 ALA A CA 1
ATOM 674 C C . ALA A 1 87 ? -11.616 -2.891 11.534 1.00 91.06 87 ALA A C 1
ATOM 676 O O . ALA A 1 87 ? -10.895 -3.723 12.085 1.00 91.06 87 ALA A O 1
ATOM 677 N N . LYS A 1 88 ? -12.902 -3.158 11.282 1.00 92.44 88 LYS A N 1
ATOM 678 C CA . LYS A 1 88 ? -13.514 -4.474 11.527 1.00 92.44 88 LYS A CA 1
ATOM 679 C C . LYS A 1 88 ? -13.043 -5.510 10.515 1.00 92.44 88 LYS A C 1
ATOM 681 O O . LYS A 1 88 ? -12.683 -6.611 10.918 1.00 92.44 88 LYS A O 1
ATOM 686 N N . ASP A 1 89 ? -12.985 -5.146 9.237 1.00 93.88 89 ASP A N 1
ATOM 687 C CA . ASP A 1 89 ? -12.553 -6.039 8.158 1.00 93.88 89 ASP A CA 1
ATOM 688 C C . ASP A 1 89 ? -11.089 -6.477 8.336 1.00 93.88 89 ASP A C 1
ATOM 690 O O . ASP A 1 89 ? -10.739 -7.623 8.054 1.00 93.88 89 ASP A O 1
ATOM 694 N N . ALA A 1 90 ? -10.244 -5.592 8.874 1.00 89.06 90 ALA A N 1
ATOM 695 C CA . ALA A 1 90 ? -8.860 -5.893 9.235 1.00 89.06 90 ALA A CA 1
ATOM 696 C C . ALA A 1 90 ? -8.702 -6.565 10.620 1.00 89.06 90 ALA A C 1
ATOM 698 O O . ALA A 1 90 ? -7.587 -6.928 10.990 1.00 89.06 90 ALA A O 1
ATOM 699 N N . ASN A 1 91 ? -9.797 -6.786 11.361 1.00 90.06 91 ASN A N 1
ATOM 700 C CA . ASN A 1 91 ? -9.836 -7.416 12.690 1.00 90.06 91 ASN A CA 1
ATOM 701 C C . ASN A 1 91 ? -9.100 -6.629 13.798 1.00 90.06 91 ASN A C 1
ATOM 703 O O . ASN A 1 91 ? -8.404 -7.195 14.640 1.00 90.06 91 ASN A O 1
ATOM 707 N N . ILE A 1 92 ? -9.253 -5.303 13.777 1.00 87.56 92 ILE A N 1
ATOM 708 C CA . ILE A 1 92 ? -8.492 -4.342 14.602 1.00 87.56 92 ILE A CA 1
ATOM 709 C C . ILE A 1 92 ? -9.391 -3.545 15.533 1.00 87.56 92 ILE A C 1
ATOM 711 O O . ILE A 1 92 ? -8.932 -2.961 16.513 1.00 87.56 92 ILE A O 1
ATOM 715 N N . HIS A 1 93 ? -10.675 -3.481 15.192 1.00 88.88 93 HIS A N 1
ATOM 716 C CA . HIS A 1 93 ? -11.643 -2.630 15.859 1.00 88.88 93 HIS A CA 1
ATOM 717 C C . HIS A 1 93 ? -11.684 -2.874 17.370 1.00 88.88 93 HIS A C 1
ATOM 719 O O . HIS A 1 93 ? -11.555 -1.926 18.140 1.00 88.88 93 HIS A O 1
ATOM 725 N N . ASP A 1 94 ? -11.780 -4.137 17.786 1.00 88.12 94 ASP A N 1
ATOM 726 C CA . ASP A 1 94 ? -11.866 -4.503 19.201 1.00 88.12 94 ASP A CA 1
ATOM 727 C C . ASP A 1 94 ? -10.582 -4.144 19.958 1.00 88.12 94 ASP A C 1
ATOM 729 O O . ASP A 1 94 ? -10.645 -3.677 21.091 1.00 88.12 94 ASP A O 1
ATOM 733 N N . PHE A 1 95 ? -9.415 -4.273 19.316 1.00 84.62 95 PHE A N 1
ATOM 734 C CA . PHE A 1 95 ? -8.143 -3.835 19.891 1.00 84.62 95 PHE A CA 1
ATOM 735 C C . PHE A 1 95 ? -8.119 -2.317 20.117 1.00 84.62 95 PHE A C 1
ATOM 737 O O . PHE A 1 95 ? -7.761 -1.868 21.203 1.00 84.62 95 PHE A O 1
ATOM 744 N N . ILE A 1 96 ? -8.564 -1.526 19.133 1.00 83.88 96 ILE A N 1
ATOM 745 C CA . ILE A 1 96 ? -8.659 -0.063 19.271 1.00 83.88 96 ILE A CA 1
ATOM 746 C C . ILE A 1 96 ? -9.588 0.315 20.433 1.00 83.88 96 ILE A C 1
ATOM 748 O O . ILE A 1 96 ? -9.278 1.235 21.186 1.00 83.88 96 ILE A O 1
ATOM 752 N N . GLN A 1 97 ? -10.701 -0.405 20.612 1.00 83.69 97 GLN A N 1
ATOM 753 C CA . GLN A 1 97 ? -11.659 -0.159 21.698 1.00 83.69 97 GLN A CA 1
ATOM 754 C C . GLN A 1 97 ? -11.101 -0.442 23.102 1.00 83.69 97 GLN A C 1
ATOM 756 O O . GLN A 1 97 ? -11.673 0.023 24.084 1.00 83.69 97 GLN A O 1
ATOM 761 N N . LEU A 1 98 ? -10.002 -1.190 23.219 1.00 83.62 98 LEU A N 1
ATOM 762 C CA . LEU A 1 98 ? -9.354 -1.494 24.498 1.00 83.62 98 LEU A CA 1
ATOM 763 C C . LEU A 1 98 ? -8.259 -0.486 24.875 1.00 83.62 98 LEU A C 1
ATOM 765 O O . LEU A 1 98 ? -7.753 -0.531 25.998 1.00 83.62 98 LEU A O 1
ATOM 769 N N . LEU A 1 99 ? -7.872 0.412 23.963 1.00 79.81 99 LEU A N 1
ATOM 770 C CA . LEU A 1 99 ? -6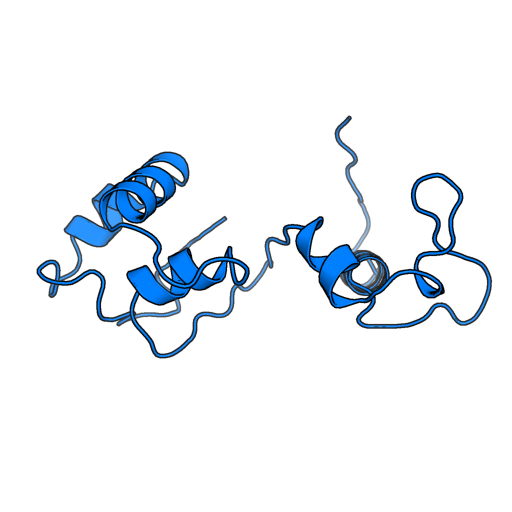.836 1.405 24.237 1.00 79.81 99 LEU A CA 1
ATOM 771 C C . LEU A 1 99 ? -7.322 2.415 25.289 1.00 79.81 99 LEU A C 1
ATOM 773 O O . LEU A 1 99 ? -8.454 2.870 25.220 1.00 79.81 99 LEU A O 1
ATOM 777 N N . PRO A 1 100 ? -6.483 2.849 26.242 1.00 70.62 100 PRO A N 1
ATOM 778 C CA . PRO A 1 100 ? -6.912 3.690 27.367 1.00 70.62 100 PRO A CA 1
ATOM 779 C C . PRO A 1 100 ? -7.522 5.050 26.973 1.00 70.62 100 PRO A C 1
ATOM 781 O O . PRO A 1 100 ? -8.207 5.662 27.787 1.00 70.62 100 PRO A O 1
ATOM 784 N N . ASN A 1 101 ? -7.330 5.499 25.728 1.00 63.75 101 ASN A N 1
ATOM 785 C CA . ASN A 1 101 ? -7.906 6.722 25.167 1.00 63.75 101 ASN A CA 1
ATOM 786 C C . ASN A 1 101 ? -8.864 6.403 23.996 1.00 63.75 101 ASN A C 1
ATOM 788 O O . ASN A 1 101 ? -8.675 6.892 22.888 1.00 63.75 101 ASN A O 1
ATOM 792 N N . VAL A 1 102 ? -9.879 5.555 24.233 1.00 55.31 102 VAL A N 1
ATOM 793 C CA . VAL A 1 102 ? -10.860 5.079 23.222 1.00 55.31 102 VAL A CA 1
ATOM 794 C C . VAL A 1 102 ? -11.720 6.185 22.618 1.00 55.31 102 VAL A C 1
ATOM 796 O O . VAL A 1 102 ? -12.244 6.014 21.516 1.00 55.31 102 VAL A O 1
ATOM 799 N N . SER A 1 103 ? -11.916 7.292 23.350 1.00 50.59 103 SER A N 1
ATOM 800 C CA . SER A 1 103 ? -12.865 8.367 22.999 1.00 50.59 103 SER A CA 1
ATOM 801 C C . SER A 1 103 ? -12.638 8.935 21.609 1.00 50.59 103 SER A C 1
ATOM 803 O O . SER A 1 103 ? -13.515 9.560 21.030 1.00 50.59 103 SER A O 1
ATOM 805 N N . ASP A 1 104 ? -11.473 8.643 21.075 1.00 53.38 104 ASP A N 1
ATOM 806 C CA . ASP A 1 104 ? -10.954 9.193 19.887 1.00 53.38 104 ASP A CA 1
ATOM 807 C C . ASP A 1 104 ? -10.086 8.089 19.272 1.00 53.38 104 ASP A C 1
ATOM 809 O O . ASP A 1 104 ? -9.084 7.677 19.847 1.00 53.38 104 ASP A O 1
ATOM 813 N N . TYR A 1 105 ? -10.371 7.667 18.043 1.00 58.06 105 TYR A N 1
ATOM 814 C CA . TYR A 1 105 ? -9.366 7.065 17.158 1.00 58.06 105 TYR A CA 1
ATOM 815 C C . TYR A 1 105 ? -8.107 7.976 16.991 1.00 58.06 105 TYR A C 1
ATOM 817 O O . TYR A 1 105 ? -7.437 7.853 15.976 1.00 58.06 105 TYR A O 1
ATOM 825 N N . PHE A 1 106 ? -7.795 8.923 17.900 1.00 53.50 106 PHE A N 1
ATOM 826 C CA . PHE A 1 106 ? -6.984 10.126 17.708 1.00 53.50 106 PHE A CA 1
ATOM 827 C C . PHE A 1 106 ? -5.505 9.990 18.074 1.00 53.50 106 PHE A C 1
ATOM 829 O O . PHE A 1 106 ? -4.735 10.841 17.649 1.00 53.50 106 PHE A O 1
ATOM 836 N N . PHE A 1 107 ? -5.067 8.945 18.783 1.00 50.09 107 PHE A N 1
ATOM 837 C CA . PHE A 1 107 ? -3.648 8.817 19.140 1.00 50.09 107 PHE A CA 1
ATOM 838 C C . PHE A 1 107 ? -3.092 7.406 18.950 1.00 50.09 107 PHE A C 1
ATOM 840 O O . PHE A 1 107 ? -3.517 6.451 19.598 1.00 50.09 107 PHE A O 1
ATOM 847 N N . CYS A 1 108 ? -2.079 7.294 18.088 1.00 52.50 108 CYS A N 1
ATOM 848 C CA . CYS A 1 108 ? -1.220 6.120 17.978 1.00 52.50 108 CYS A CA 1
ATOM 849 C C . CYS A 1 108 ? -0.198 6.129 19.132 1.00 52.50 108 CYS A C 1
ATOM 851 O O . CYS A 1 108 ? 0.924 6.599 18.970 1.00 52.50 108 CYS A O 1
ATOM 853 N N . TYR A 1 109 ? -0.595 5.647 20.315 1.00 46.28 109 TYR A N 1
ATOM 854 C CA . TYR A 1 109 ? 0.254 5.677 21.520 1.00 46.28 109 TYR A CA 1
ATOM 855 C C . TYR A 1 109 ? 1.438 4.704 21.468 1.00 46.28 109 TYR A C 1
ATOM 857 O O . TYR A 1 109 ? 2.409 4.872 22.201 1.00 46.28 109 TYR A O 1
ATOM 865 N N . ASP A 1 110 ? 1.357 3.688 20.611 1.00 49.84 110 ASP A N 1
ATOM 866 C CA . ASP A 1 110 ? 2.373 2.654 20.520 1.00 49.84 110 ASP A CA 1
ATOM 867 C C . ASP A 1 110 ? 2.463 2.115 19.088 1.00 49.84 110 ASP A C 1
ATOM 869 O O . ASP A 1 110 ? 1.593 1.378 18.619 1.00 49.84 110 ASP A O 1
ATOM 873 N N . LYS A 1 111 ? 3.515 2.527 18.370 1.00 51.47 111 LYS A N 1
ATOM 874 C CA . LYS A 1 111 ? 3.771 2.104 16.984 1.00 51.47 111 LYS A CA 1
ATOM 875 C C . LYS A 1 111 ? 4.204 0.639 16.893 1.00 51.47 111 LYS A C 1
ATOM 877 O O . LYS A 1 111 ? 4.189 0.088 15.797 1.00 51.47 111 LYS A O 1
ATOM 882 N N . GLU A 1 112 ? 4.584 0.021 18.013 1.00 43.38 112 GLU A N 1
ATOM 883 C CA . GLU A 1 112 ? 5.023 -1.377 18.060 1.00 43.38 112 GLU A CA 1
ATOM 884 C C . GLU A 1 112 ? 3.856 -2.346 18.304 1.00 43.38 112 GLU A C 1
ATOM 886 O O . GLU A 1 112 ? 3.916 -3.501 17.883 1.00 43.38 112 GLU A O 1
ATOM 891 N N . SER A 1 113 ? 2.770 -1.869 18.921 1.00 39.44 113 SER A N 1
ATOM 892 C CA . SER A 1 113 ? 1.611 -2.691 19.306 1.00 39.44 113 SER A CA 1
ATOM 893 C C . SER A 1 113 ? 0.482 -2.727 18.266 1.00 39.44 113 SER A C 1
ATOM 895 O O . SER A 1 113 ? -0.435 -3.542 18.379 1.00 39.44 113 SER A O 1
ATOM 897 N N . ILE A 1 114 ? 0.529 -1.877 17.235 1.00 45.53 114 ILE A N 1
ATOM 898 C CA . ILE A 1 114 ? -0.444 -1.883 16.133 1.00 45.53 114 ILE A CA 1
ATOM 899 C C . ILE A 1 114 ? 0.056 -2.841 15.045 1.00 45.53 114 ILE A C 1
ATOM 901 O O . ILE A 1 114 ? 0.712 -2.458 14.079 1.00 45.53 114 ILE A O 1
ATOM 905 N N . ILE A 1 115 ? -0.244 -4.125 15.230 1.00 36.06 115 ILE A N 1
ATOM 906 C CA . ILE A 1 115 ? -0.005 -5.174 14.234 1.00 36.06 115 ILE A CA 1
ATOM 907 C C . ILE A 1 115 ? -1.030 -4.990 13.117 1.00 36.06 115 ILE A C 1
ATOM 909 O O . ILE A 1 115 ? -2.123 -5.497 13.309 1.00 36.06 115 ILE A O 1
ATOM 913 N N . PHE A 1 116 ? -0.740 -4.348 11.973 1.00 48.47 116 PHE A N 1
ATOM 914 C CA . PHE A 1 116 ? -1.671 -4.437 10.833 1.00 48.47 116 PHE A CA 1
ATOM 915 C C . PHE A 1 116 ? -1.090 -4.684 9.447 1.00 48.47 116 PHE A C 1
ATOM 917 O O . PHE A 1 116 ? 0.079 -4.431 9.162 1.00 48.47 116 PHE A O 1
ATOM 924 N N . LEU A 1 117 ? -2.023 -5.295 8.708 1.00 36.69 117 LEU A N 1
ATOM 925 C CA . LEU A 1 117 ? -2.005 -6.100 7.501 1.00 36.69 117 LEU A CA 1
ATOM 926 C C . LEU A 1 117 ? -1.346 -5.526 6.279 1.00 36.69 117 LEU A C 1
ATOM 928 O O . LEU A 1 117 ? -1.101 -4.308 6.151 1.00 36.69 117 LEU A O 1
#

Foldseek 3Di:
DDDDDDDDPPPCPVVVVCVQLPVDDDPDDADDDVNDGCVPDDNVVSNLVDDDDDPQDDADQWFLLVRQVVNDPPDDDDDPVNSLVVCVVFVNNVVCCPPPPNVGSTGPPDSPPPDTD

Organism: NCBI:txid392032

Sequence (117 aa):
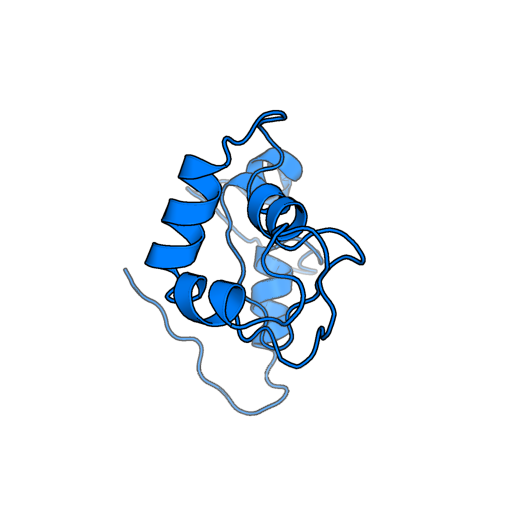QKIALVGTSGCGKSTTIQLIERFYGVNMGRLLIDSKDIRSLNLQSYRSQIAVVSQQPVLFDISIRENIAYGDNSRTDISLNEIIQVAKDANIHDFIQLLPNVSDYFFCYDKESIIFL

Secondary structure (DSSP, 8-state):
--------TTSSHHHHHHHHTTSS--SSS--EETTEEGGGS-HHHHHTT-----SS----SS-HHHHHHTT-TT-S---HHHHHHHHHHTT-HHHHHTSTTTT-TT----TTT----

Radius of gyration: 17.58 Å; chains: 1; bounding box: 38×32×50 Å